Protein AF-A0A1Q5AY08-F1 (afdb_monomer_lite)

Foldseek 3Di:
DLFLVVLLVLLVVLCLLLVLVVLLVVLVVLCVVVVHDLVNLCVQLVHDSVLSCCSNPPPDDDDDPVVSQSSQVSSVHHDDDDDDDPVVCLLRVCSNVVSDHPDPVVSVVVSVCSNVVNDPPPPD

Secondary structure (DSSP, 8-state):
---HHHHHHHHHHHHHHHHHHHHHHHHHHHHHHTT--HHHHHHHTT--HHHHHHHTT-SS----HHHHHHHHHHTT------PPPHHHIIIIIHHHHHS--S-HHHHHHHHHHHHTT-------

Sequence (124 aa):
MHDPEFLRHYVVESIRIATIDRIVNELDEARDAADLSKAALARAISADPAVVRRLFSAKHVNPTLGTLAEVAAALGMRITLEPLPPAERKSVTEPLLDGRAADTQALAQHLSELRNGTSPSAAA

pLDDT: mean 87.49, std 14.32, range [29.62, 97.25]

Structure (mmCIF, N/CA/C/O backbone):
data_AF-A0A1Q5AY08-F1
#
_entry.id   AF-A0A1Q5AY08-F1
#
loop_
_atom_site.group_PDB
_atom_site.id
_atom_site.type_symbol
_atom_site.label_atom_id
_atom_site.label_alt_id
_atom_site.label_comp_id
_atom_site.label_asym_id
_atom_site.label_entity_id
_atom_site.label_seq_id
_atom_site.pdbx_PDB_ins_code
_atom_site.Cartn_x
_atom_site.Cartn_y
_atom_site.Cartn_z
_atom_site.occupancy
_atom_site.B_iso_or_equiv
_atom_site.auth_seq_id
_atom_site.auth_comp_id
_atom_site.auth_asym_id
_atom_site.auth_atom_id
_atom_site.pdbx_PDB_model_num
ATOM 1 N N . MET A 1 1 ? 17.457 4.577 -22.814 1.00 53.38 1 MET A N 1
ATOM 2 C CA . MET A 1 1 ? 17.945 4.003 -21.540 1.00 53.38 1 MET A CA 1
ATOM 3 C C . MET A 1 1 ? 18.813 2.795 -21.856 1.00 53.38 1 MET A C 1
ATOM 5 O O . MET A 1 1 ? 18.280 1.823 -22.368 1.00 53.38 1 MET A O 1
ATOM 9 N N . HIS A 1 2 ? 20.133 2.874 -21.682 1.00 65.56 2 HIS A N 1
ATOM 10 C CA . HIS A 1 2 ? 21.066 1.746 -21.897 1.00 65.56 2 HIS A CA 1
ATOM 11 C C . HIS A 1 2 ? 21.892 1.464 -20.634 1.00 65.56 2 HIS A C 1
ATOM 13 O O . HIS A 1 2 ? 22.916 0.798 -20.703 1.00 65.56 2 HIS A O 1
ATOM 19 N N . ASP A 1 3 ? 21.458 2.001 -19.494 1.00 85.94 3 ASP A N 1
ATOM 20 C CA . ASP A 1 3 ? 22.093 1.794 -18.201 1.00 85.94 3 ASP A CA 1
ATOM 21 C C . ASP A 1 3 ? 21.325 0.695 -17.438 1.00 85.94 3 ASP A C 1
ATOM 23 O O . ASP A 1 3 ? 20.168 0.916 -17.052 1.00 85.94 3 ASP A O 1
ATOM 27 N N . PRO A 1 4 ? 21.927 -0.496 -17.253 1.00 87.94 4 PRO A N 1
ATOM 28 C CA . PRO A 1 4 ? 21.329 -1.590 -16.496 1.00 87.94 4 PRO A CA 1
ATOM 29 C C . PRO A 1 4 ? 21.024 -1.235 -15.039 1.00 87.94 4 PRO A C 1
ATOM 31 O O . PRO A 1 4 ? 20.060 -1.758 -14.479 1.00 87.94 4 PRO 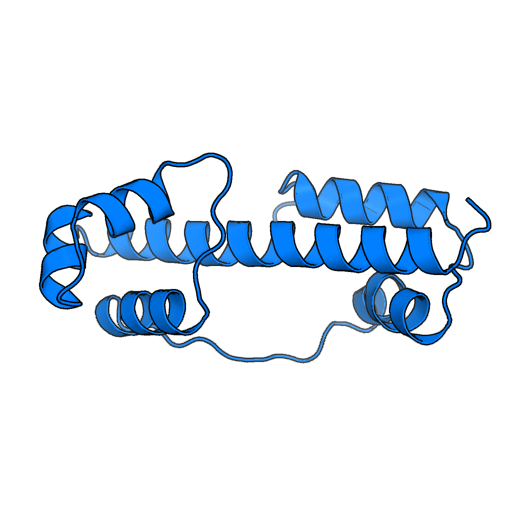A O 1
ATOM 34 N N . GLU A 1 5 ? 21.821 -0.370 -14.404 1.00 89.75 5 GLU A N 1
ATOM 35 C CA . GLU A 1 5 ? 21.592 0.042 -13.015 1.00 89.75 5 GLU A CA 1
ATOM 36 C C . GLU A 1 5 ? 20.367 0.942 -12.916 1.00 89.75 5 GLU A C 1
ATOM 38 O O . GLU A 1 5 ? 19.492 0.706 -12.079 1.00 89.75 5 GLU A O 1
ATOM 43 N N . PHE A 1 6 ? 20.248 1.902 -13.836 1.00 89.31 6 PHE A N 1
ATOM 44 C CA . PHE A 1 6 ? 19.055 2.733 -13.944 1.00 89.31 6 PHE A CA 1
ATOM 45 C C . PHE A 1 6 ? 17.795 1.881 -14.145 1.00 89.31 6 PHE A C 1
ATOM 47 O O . PHE A 1 6 ? 16.791 2.094 -13.464 1.00 89.31 6 PHE A O 1
ATOM 54 N N . LEU A 1 7 ? 17.840 0.905 -15.061 1.00 89.44 7 LEU A N 1
ATOM 55 C CA . LEU A 1 7 ? 16.702 0.026 -15.331 1.00 89.44 7 LEU A CA 1
ATOM 56 C C . LEU A 1 7 ? 16.281 -0.740 -14.073 1.00 89.44 7 LEU A C 1
ATOM 58 O O . LEU A 1 7 ? 15.102 -0.735 -13.720 1.00 89.44 7 LEU A O 1
ATOM 62 N N . ARG A 1 8 ? 17.239 -1.362 -13.378 1.00 92.75 8 ARG A N 1
ATOM 63 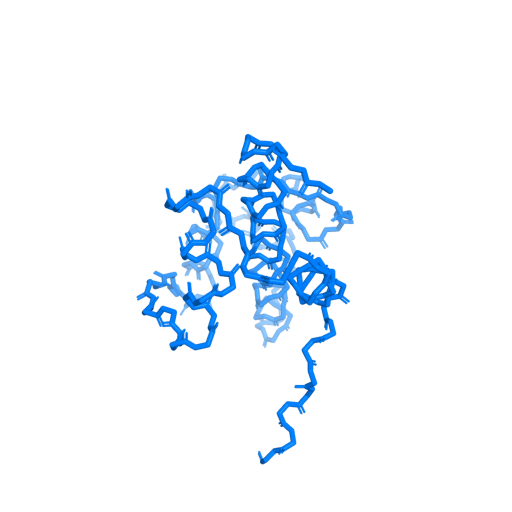C CA . ARG A 1 8 ? 16.966 -2.099 -12.139 1.00 92.75 8 ARG A CA 1
ATOM 64 C C . ARG A 1 8 ? 16.348 -1.196 -11.083 1.00 92.75 8 ARG A C 1
ATOM 66 O O . ARG A 1 8 ? 15.321 -1.551 -10.513 1.00 92.75 8 ARG A O 1
ATOM 73 N N . HIS A 1 9 ? 16.931 -0.020 -10.859 1.00 92.56 9 HIS A N 1
ATOM 74 C CA . HIS A 1 9 ? 16.415 0.934 -9.884 1.00 92.56 9 HIS A CA 1
ATOM 75 C C . HIS A 1 9 ? 14.986 1.373 -10.224 1.00 92.56 9 HIS A C 1
ATOM 77 O O . HIS A 1 9 ? 14.117 1.401 -9.354 1.00 92.56 9 HIS A O 1
ATOM 83 N N . TYR A 1 10 ? 14.720 1.667 -11.497 1.00 90.12 10 TYR A N 1
ATOM 84 C CA . TYR A 1 10 ? 13.396 2.068 -11.957 1.00 90.12 10 TYR A CA 1
ATOM 85 C C . TYR A 1 10 ? 12.345 0.966 -11.754 1.00 90.12 10 TYR A C 1
ATOM 87 O O . TYR A 1 10 ? 11.254 1.253 -11.259 1.00 90.12 10 TYR A O 1
ATOM 95 N N . VAL A 1 11 ? 12.674 -0.289 -12.085 1.00 91.88 11 VAL A N 1
ATOM 96 C CA . VAL A 1 11 ? 11.775 -1.438 -11.882 1.00 91.88 11 VAL A CA 1
ATOM 97 C C . VAL A 1 11 ? 11.512 -1.663 -10.390 1.00 91.88 11 VAL A C 1
ATOM 99 O O . VAL A 1 11 ? 10.351 -1.748 -9.994 1.00 91.88 11 VAL A O 1
ATOM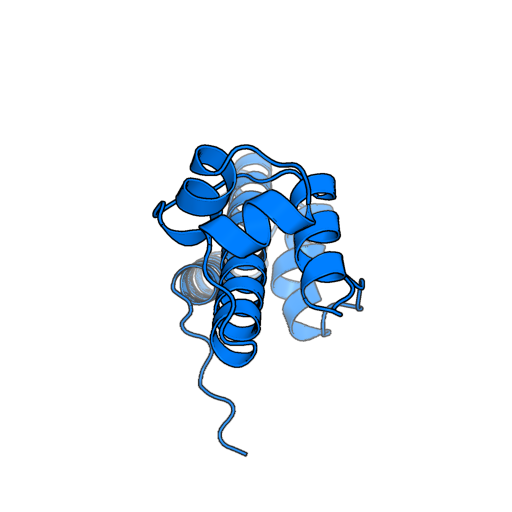 102 N N . VAL A 1 12 ? 12.561 -1.707 -9.555 1.00 92.88 12 VAL A N 1
ATOM 103 C CA . VAL A 1 12 ? 12.424 -1.905 -8.098 1.00 92.88 12 VAL A CA 1
ATOM 104 C C . VAL A 1 12 ? 11.525 -0.840 -7.487 1.00 92.88 12 VAL A C 1
ATOM 106 O O . VAL A 1 12 ? 10.588 -1.173 -6.765 1.00 92.88 12 VAL A O 1
ATOM 109 N N .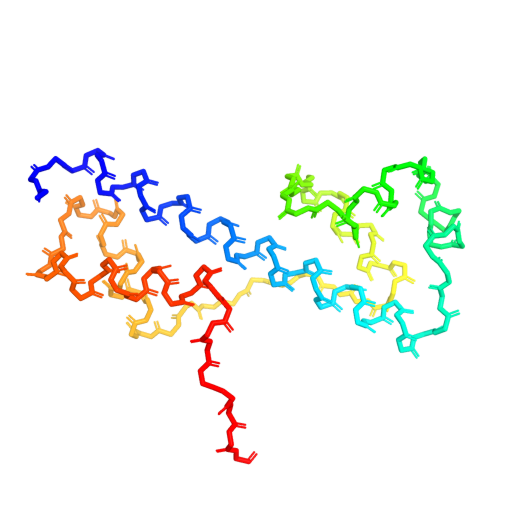 GLU A 1 13 ? 11.790 0.433 -7.777 1.00 93.06 13 GLU A N 1
ATOM 110 C CA . GLU A 1 13 ? 11.050 1.523 -7.147 1.00 93.06 13 GLU A CA 1
ATOM 111 C C . GLU A 1 13 ? 9.591 1.555 -7.613 1.00 93.06 13 GLU A C 1
ATOM 113 O O . GLU A 1 13 ? 8.687 1.749 -6.802 1.00 93.06 13 GLU A O 1
ATOM 118 N N . SER A 1 14 ? 9.338 1.274 -8.893 1.00 91.75 14 SER A N 1
ATOM 119 C CA . SER A 1 14 ? 7.973 1.205 -9.426 1.00 91.75 14 SER A CA 1
ATOM 120 C C . SER A 1 14 ? 7.156 0.099 -8.753 1.00 91.75 14 SER A C 1
ATOM 122 O O . SER A 1 14 ? 6.033 0.343 -8.314 1.00 91.75 14 SER A O 1
ATOM 124 N N . ILE A 1 15 ? 7.735 -1.097 -8.608 1.00 91.81 15 ILE A N 1
ATOM 125 C CA . ILE A 1 15 ? 7.066 -2.234 -7.960 1.00 91.81 15 ILE A CA 1
ATOM 126 C C . ILE A 1 15 ? 6.880 -2.003 -6.467 1.00 91.81 15 ILE A C 1
ATOM 128 O O . ILE A 1 15 ? 5.824 -2.327 -5.922 1.00 91.81 15 ILE A O 1
ATOM 132 N N . ARG A 1 16 ? 7.868 -1.405 -5.800 1.00 92.06 16 ARG A N 1
ATOM 133 C CA . ARG A 1 16 ? 7.774 -1.054 -4.384 1.00 92.06 16 ARG A CA 1
ATOM 134 C C . ARG A 1 16 ? 6.619 -0.093 -4.123 1.00 92.06 16 ARG A C 1
ATOM 136 O O . ARG A 1 16 ? 5.821 -0.365 -3.231 1.00 92.06 16 ARG A O 1
ATOM 143 N N . ILE A 1 17 ? 6.529 0.995 -4.890 1.00 90.56 17 ILE A N 1
ATOM 144 C CA . ILE A 1 17 ? 5.456 1.988 -4.743 1.00 90.56 17 ILE A CA 1
ATOM 145 C C . ILE A 1 17 ? 4.099 1.318 -4.962 1.00 90.56 17 ILE A C 1
ATOM 147 O O . ILE A 1 17 ? 3.260 1.353 -4.068 1.00 90.56 17 ILE A O 1
ATOM 151 N N . A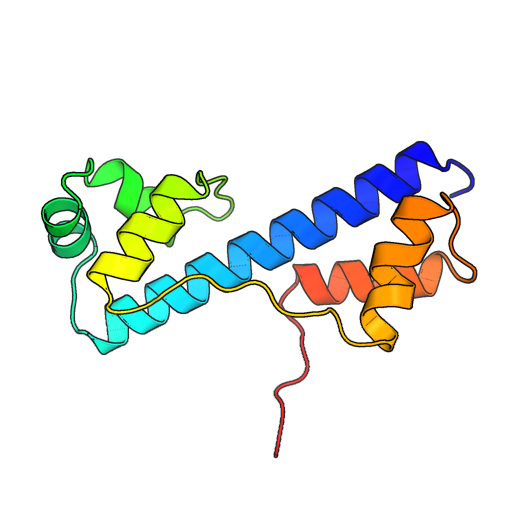LA A 1 18 ? 3.921 0.628 -6.094 1.00 90.56 18 ALA A N 1
ATOM 152 C CA . ALA A 1 18 ? 2.654 -0.023 -6.421 1.00 90.56 18 ALA A CA 1
ATOM 153 C C . ALA A 1 18 ? 2.230 -1.058 -5.360 1.00 90.56 18 ALA A C 1
ATOM 155 O O . ALA A 1 18 ? 1.059 -1.134 -4.995 1.00 90.56 18 ALA A O 1
ATOM 156 N N . THR A 1 19 ? 3.183 -1.828 -4.821 1.00 92.25 19 THR A N 1
ATOM 157 C CA . THR A 1 19 ? 2.912 -2.830 -3.777 1.00 92.25 19 THR A CA 1
ATOM 158 C C . THR A 1 19 ? 2.479 -2.182 -2.465 1.00 92.25 19 THR A C 1
ATOM 160 O O . THR A 1 19 ? 1.511 -2.636 -1.857 1.00 92.25 19 THR A O 1
ATOM 163 N N . ILE A 1 20 ? 3.183 -1.136 -2.019 1.00 93.12 20 ILE A N 1
ATOM 164 C CA . ILE A 1 20 ? 2.849 -0.436 -0.773 1.00 93.12 20 ILE A CA 1
ATOM 165 C C . ILE A 1 20 ? 1.483 0.237 -0.897 1.00 93.12 20 ILE A C 1
ATOM 167 O O . ILE A 1 20 ? 0.652 0.050 -0.011 1.00 93.12 20 ILE A O 1
ATOM 171 N N . ASP A 1 21 ? 1.239 0.964 -1.989 1.00 91.50 21 ASP A N 1
ATOM 172 C CA . ASP A 1 21 ? -0.022 1.676 -2.207 1.00 91.50 21 ASP A CA 1
ATOM 173 C C . ASP A 1 21 ? -1.201 0.697 -2.231 1.00 91.50 21 ASP A C 1
ATOM 175 O O . ASP A 1 21 ? -2.192 0.907 -1.533 1.00 91.50 21 ASP A O 1
ATOM 179 N N . ARG A 1 22 ? -1.067 -0.424 -2.953 1.00 92.12 22 ARG A N 1
ATOM 180 C CA . ARG A 1 22 ? -2.091 -1.473 -2.991 1.00 92.12 22 ARG A CA 1
ATOM 181 C C . ARG A 1 22 ? -2.383 -2.042 -1.601 1.00 92.12 22 ARG A C 1
ATOM 183 O O . ARG A 1 22 ? -3.538 -2.050 -1.194 1.00 92.12 22 ARG A O 1
ATOM 190 N N . ILE A 1 23 ? -1.360 -2.483 -0.862 1.00 94.94 23 ILE A N 1
ATOM 191 C CA . ILE A 1 23 ? -1.556 -3.082 0.471 1.00 94.94 23 ILE A CA 1
ATOM 192 C C . ILE A 1 23 ? -2.186 -2.071 1.435 1.00 94.94 23 ILE A C 1
ATOM 194 O O . ILE A 1 23 ? -3.085 -2.419 2.192 1.00 94.94 23 ILE A O 1
ATOM 198 N N . VAL A 1 24 ? -1.728 -0.818 1.431 1.00 94.44 24 VAL A N 1
ATOM 199 C CA . VAL A 1 24 ? -2.270 0.220 2.319 1.00 94.44 24 VAL A CA 1
ATOM 200 C C . VAL A 1 24 ? -3.731 0.522 1.991 1.00 94.44 24 VAL A C 1
ATOM 202 O O . VAL A 1 24 ? -4.525 0.656 2.921 1.00 94.44 24 VAL A O 1
ATOM 205 N N . ASN A 1 25 ? -4.091 0.581 0.707 1.00 92.94 25 ASN A N 1
ATOM 206 C CA . ASN A 1 25 ? -5.475 0.785 0.281 1.00 92.94 25 ASN A CA 1
ATOM 207 C C . ASN A 1 25 ? -6.366 -0.400 0.675 1.00 92.94 25 ASN A C 1
ATOM 209 O O . ASN A 1 25 ? -7.396 -0.181 1.301 1.00 92.94 25 ASN A O 1
ATOM 213 N N . GLU A 1 26 ? -5.938 -1.641 0.416 1.00 95.31 26 GLU A N 1
ATOM 214 C CA . GLU A 1 26 ? -6.666 -2.852 0.834 1.00 95.31 26 GLU A CA 1
ATOM 215 C C . GLU A 1 26 ? -6.896 -2.877 2.360 1.00 95.31 26 GLU A C 1
ATOM 217 O O . GLU A 1 26 ? -7.976 -3.235 2.832 1.00 95.31 26 GLU A O 1
ATOM 222 N N . LEU A 1 27 ? -5.902 -2.454 3.152 1.00 96.62 27 LEU A N 1
ATOM 223 C CA . LEU A 1 27 ? -6.035 -2.351 4.608 1.00 96.62 27 LEU A CA 1
ATOM 224 C C . LEU A 1 27 ? -6.962 -1.201 5.045 1.00 96.62 27 LEU A C 1
ATOM 226 O O . LEU A 1 27 ? -7.677 -1.366 6.034 1.00 96.62 27 LEU A O 1
ATOM 230 N N . ASP A 1 28 ? -6.968 -0.047 4.363 1.00 95.75 28 ASP A N 1
ATOM 231 C CA . ASP A 1 28 ? -7.887 1.060 4.697 1.00 95.75 28 ASP A CA 1
ATOM 232 C C . ASP A 1 28 ? -9.336 0.693 4.346 1.00 95.75 28 ASP A C 1
ATOM 234 O O . ASP A 1 28 ? -10.238 0.945 5.142 1.00 95.75 28 ASP A O 1
ATOM 238 N N . GLU A 1 29 ? -9.549 0.012 3.216 1.00 95.50 29 GLU A N 1
ATOM 239 C CA . GLU A 1 29 ? -10.851 -0.525 2.809 1.00 95.50 29 GLU A CA 1
ATOM 240 C C . GLU A 1 29 ? -11.366 -1.571 3.804 1.00 95.50 29 GLU A C 1
ATOM 242 O O . GLU A 1 29 ? -12.509 -1.486 4.253 1.00 95.50 29 GLU A O 1
ATOM 247 N N . ALA A 1 30 ? -10.524 -2.525 4.216 1.00 96.75 30 ALA A N 1
ATOM 248 C CA . ALA A 1 30 ? -10.890 -3.519 5.226 1.00 96.75 30 ALA A CA 1
ATOM 249 C C . ALA A 1 30 ? -11.189 -2.876 6.590 1.00 96.75 30 ALA A C 1
ATOM 251 O O . ALA A 1 30 ? -12.119 -3.286 7.288 1.00 96.75 30 ALA A O 1
ATOM 252 N N . ARG A 1 31 ? -10.430 -1.838 6.963 1.00 97.25 31 ARG A N 1
ATOM 253 C CA . ARG A 1 31 ? -10.694 -1.036 8.160 1.00 97.25 31 ARG A CA 1
ATOM 254 C C . ARG A 1 31 ? -12.065 -0.359 8.081 1.00 97.25 31 ARG A C 1
ATOM 256 O O . ARG A 1 31 ? -12.798 -0.392 9.069 1.00 97.25 31 ARG A O 1
ATOM 263 N N . ASP A 1 32 ? -12.389 0.265 6.951 1.00 96.44 32 ASP A N 1
ATOM 264 C CA . ASP A 1 32 ? -13.680 0.925 6.743 1.00 96.44 32 ASP A CA 1
ATOM 265 C C . ASP A 1 32 ? -14.838 -0.079 6.731 1.00 96.44 32 ASP A C 1
ATOM 267 O O . ASP A 1 32 ? -15.844 0.160 7.391 1.00 96.44 32 ASP A O 1
ATOM 271 N N . ALA A 1 33 ? -14.677 -1.242 6.095 1.00 96.56 33 ALA A N 1
ATOM 272 C CA . ALA A 1 33 ? -15.678 -2.313 6.100 1.00 96.56 33 ALA A CA 1
ATOM 273 C C . ALA A 1 33 ? -15.946 -2.901 7.500 1.00 96.56 33 ALA A C 1
ATOM 275 O O . ALA A 1 33 ? -17.021 -3.443 7.750 1.00 96.56 33 ALA A O 1
ATOM 276 N N . ALA A 1 34 ? -14.976 -2.796 8.413 1.00 95.00 34 ALA A N 1
ATOM 277 C CA . ALA A 1 34 ? -15.104 -3.200 9.811 1.00 95.00 34 ALA A CA 1
ATOM 278 C C . ALA A 1 34 ? -15.618 -2.075 10.737 1.00 95.00 34 ALA A C 1
ATOM 280 O O . ALA A 1 34 ? -15.587 -2.244 11.958 1.00 95.00 34 ALA A O 1
ATOM 281 N N . ASP A 1 35 ? -16.026 -0.919 10.192 1.00 95.56 35 ASP A N 1
ATOM 282 C CA . ASP A 1 35 ? -16.428 0.289 10.936 1.00 95.56 35 ASP A CA 1
ATOM 283 C C . ASP A 1 35 ? -15.386 0.744 11.984 1.00 95.56 35 ASP A C 1
ATOM 285 O O . ASP A 1 35 ? -15.693 1.366 13.010 1.00 95.56 35 ASP A O 1
ATOM 289 N N . LEU A 1 36 ? -14.105 0.446 11.743 1.00 95.31 36 LEU A N 1
ATOM 290 C CA . LEU A 1 36 ? -13.039 0.698 12.703 1.00 95.31 36 LEU A CA 1
ATOM 291 C C . LEU A 1 36 ? -12.384 2.058 12.441 1.00 95.31 36 LEU A C 1
ATOM 293 O O . LEU A 1 36 ? -11.736 2.289 11.424 1.00 95.31 36 LEU A O 1
ATOM 297 N N . SER A 1 37 ? -12.469 2.992 13.389 1.00 96.06 37 SER A N 1
ATOM 298 C CA . SER A 1 37 ? -11.741 4.264 13.243 1.00 96.06 37 SER A CA 1
ATOM 299 C C . SER A 1 37 ? -10.214 4.063 13.263 1.00 96.06 37 SER A C 1
ATOM 301 O O . SER A 1 37 ? -9.699 3.202 13.980 1.00 96.06 37 SER A O 1
ATOM 303 N N . LYS A 1 38 ? -9.459 4.934 12.575 1.00 95.81 38 LYS A N 1
ATOM 304 C CA . LYS A 1 38 ? -7.977 4.935 12.598 1.00 95.81 38 LYS A CA 1
ATOM 305 C C . LYS A 1 38 ? -7.407 5.002 14.029 1.00 95.81 38 LYS A C 1
ATOM 307 O O . LYS A 1 38 ? -6.405 4.362 14.332 1.00 95.81 38 LYS A O 1
ATOM 312 N N . ALA A 1 39 ? -8.073 5.720 14.938 1.00 95.88 39 ALA A N 1
ATOM 313 C CA . ALA A 1 39 ? -7.683 5.791 16.350 1.00 95.88 39 ALA A CA 1
ATOM 314 C C . ALA A 1 39 ? -7.977 4.494 17.125 1.00 95.88 39 ALA A C 1
ATOM 316 O O . ALA A 1 39 ? -7.207 4.113 18.004 1.00 95.88 39 ALA A O 1
ATOM 317 N N . ALA A 1 40 ? -9.086 3.815 16.817 1.00 95.88 40 ALA A N 1
ATOM 318 C CA . ALA A 1 40 ? -9.396 2.518 17.412 1.00 95.88 40 ALA A CA 1
ATOM 319 C C . ALA A 1 40 ? -8.404 1.444 16.948 1.00 95.88 40 ALA A C 1
ATOM 321 O O . ALA A 1 40 ? -7.903 0.696 17.783 1.00 95.88 40 ALA A O 1
ATOM 322 N N . LEU A 1 41 ? -8.046 1.446 15.662 1.00 96.75 41 LEU A N 1
ATOM 323 C CA . LEU A 1 41 ? -7.017 0.567 15.114 1.00 96.75 41 LEU A CA 1
ATOM 324 C C . LEU A 1 41 ? -5.653 0.800 15.778 1.00 96.75 41 LEU A C 1
ATOM 326 O O . LEU A 1 41 ? -5.036 -0.157 16.229 1.00 96.75 41 LEU A O 1
ATOM 330 N N . ALA A 1 42 ? -5.222 2.058 15.934 1.00 96.38 42 ALA A N 1
ATOM 331 C CA . ALA A 1 42 ? -3.978 2.385 16.640 1.00 96.38 42 ALA A CA 1
ATOM 332 C C . ALA A 1 42 ? -3.935 1.804 18.061 1.00 96.38 42 ALA A C 1
ATOM 334 O O . ALA A 1 42 ? -2.935 1.211 18.458 1.00 96.38 42 ALA A O 1
ATOM 335 N N . ARG A 1 43 ? -5.047 1.901 18.803 1.00 96.19 43 ARG A N 1
ATOM 336 C CA . ARG A 1 43 ? -5.163 1.286 20.133 1.00 96.19 43 ARG A CA 1
ATOM 337 C C . ARG A 1 43 ? -5.086 -0.239 20.082 1.00 96.19 43 ARG A C 1
ATOM 339 O O . ARG A 1 43 ? -4.434 -0.818 20.942 1.00 96.19 43 ARG A O 1
ATOM 346 N N . ALA A 1 44 ? -5.717 -0.878 19.097 1.00 94.94 44 ALA A N 1
ATOM 347 C CA . ALA A 1 44 ? -5.719 -2.335 18.964 1.00 94.94 44 ALA A CA 1
ATOM 348 C C . ALA A 1 44 ? -4.308 -2.912 18.766 1.00 94.94 44 ALA A C 1
ATOM 350 O O . ALA A 1 44 ? -3.994 -3.960 19.323 1.00 94.94 44 ALA A O 1
ATOM 351 N N . ILE A 1 45 ? -3.444 -2.202 18.036 1.00 94.38 45 ILE A N 1
ATOM 352 C CA . ILE A 1 45 ? -2.057 -2.623 17.779 1.00 94.38 45 ILE A CA 1
ATOM 353 C C . ILE A 1 45 ? -1.032 -1.978 18.724 1.00 94.38 45 ILE A C 1
ATOM 355 O O . ILE A 1 45 ? 0.166 -2.108 18.508 1.00 94.38 45 ILE A O 1
ATOM 359 N N . SER A 1 46 ? -1.477 -1.265 19.767 1.00 93.94 46 SER A N 1
ATOM 360 C CA . SER A 1 46 ? -0.596 -0.516 20.683 1.00 93.94 46 SER A CA 1
ATOM 361 C C . SER A 1 46 ? 0.366 0.456 19.974 1.00 93.94 46 SER A C 1
ATOM 363 O O . SER A 1 46 ? 1.486 0.677 20.434 1.00 93.94 46 SER A O 1
ATOM 365 N N . ALA A 1 47 ? -0.068 1.055 18.861 1.00 93.19 47 ALA A N 1
ATOM 366 C CA . ALA A 1 47 ? 0.715 2.015 18.088 1.00 93.19 47 ALA A CA 1
ATOM 367 C C . ALA A 1 47 ? 0.315 3.469 18.378 1.00 93.19 47 ALA A C 1
ATOM 369 O O . ALA A 1 47 ? -0.801 3.767 18.811 1.00 93.19 47 ALA A O 1
ATOM 370 N N . ASP A 1 48 ? 1.219 4.398 18.064 1.00 93.19 48 ASP A N 1
ATOM 371 C CA . ASP A 1 48 ? 0.934 5.832 18.095 1.00 93.19 48 ASP A CA 1
ATOM 372 C C . ASP A 1 48 ? -0.165 6.186 17.060 1.00 93.19 48 ASP A C 1
ATOM 374 O O . ASP A 1 48 ? -0.007 5.889 15.866 1.00 93.19 48 ASP A O 1
ATOM 378 N N . PRO A 1 49 ? -1.268 6.854 17.461 1.00 92.75 49 PRO A N 1
ATOM 379 C CA . PRO A 1 49 ? -2.308 7.315 16.542 1.00 92.75 49 PRO A CA 1
ATOM 380 C C . PRO A 1 49 ? -1.793 8.139 15.353 1.00 92.75 49 PRO A C 1
ATOM 382 O O . PRO A 1 49 ? -2.380 8.078 14.270 1.00 92.75 49 PRO A O 1
ATOM 385 N N . ALA A 1 50 ? -0.701 8.894 15.517 1.00 91.19 50 ALA A N 1
ATOM 386 C CA . ALA A 1 50 ? -0.083 9.660 14.440 1.00 91.19 50 ALA A CA 1
ATOM 387 C C . ALA A 1 50 ? 0.515 8.752 13.353 1.00 91.19 50 ALA A C 1
ATOM 389 O O . ALA A 1 50 ? 0.415 9.078 12.167 1.00 91.19 50 ALA A O 1
ATOM 390 N N . VAL A 1 51 ? 1.077 7.599 13.733 1.00 89.94 51 VAL A N 1
ATOM 391 C CA . VAL A 1 51 ? 1.630 6.607 12.796 1.00 89.94 51 VAL A CA 1
ATOM 392 C C . VAL A 1 51 ? 0.514 6.003 11.952 1.00 89.94 51 VAL A C 1
ATOM 394 O O . VAL A 1 51 ? 0.613 6.006 10.726 1.00 89.94 51 VAL A O 1
ATOM 397 N N . VAL A 1 52 ? -0.581 5.572 12.583 1.00 93.19 52 VAL A N 1
ATOM 398 C CA . VAL A 1 52 ? -1.729 4.988 11.869 1.00 93.19 52 VAL A CA 1
ATOM 399 C C . VAL A 1 52 ? -2.433 6.025 10.998 1.00 93.19 52 VAL A C 1
ATOM 401 O O . VAL A 1 52 ? -2.803 5.737 9.862 1.00 93.19 52 VAL A O 1
ATOM 404 N N . ARG A 1 53 ? -2.577 7.268 11.473 1.00 92.00 53 ARG A N 1
ATOM 405 C CA . ARG A 1 53 ? -3.129 8.345 10.643 1.00 92.00 53 ARG A CA 1
ATOM 406 C C . ARG A 1 53 ? -2.260 8.582 9.411 1.00 92.00 53 ARG A C 1
ATOM 408 O O . ARG A 1 53 ? -2.802 8.622 8.314 1.00 92.00 53 ARG A O 1
ATOM 415 N N . ARG A 1 54 ? -0.937 8.694 9.586 1.00 91.69 54 ARG A N 1
ATOM 416 C CA . ARG A 1 54 ? 0.013 8.892 8.484 1.00 91.69 54 ARG A CA 1
ATOM 417 C C . ARG A 1 54 ? -0.034 7.742 7.483 1.00 91.69 54 ARG A C 1
ATOM 419 O O . ARG A 1 54 ? -0.021 8.027 6.290 1.00 91.69 54 ARG A O 1
ATOM 426 N N . LEU A 1 55 ? -0.118 6.496 7.961 1.00 93.00 55 LEU A N 1
ATOM 427 C CA . LEU A 1 55 ? -0.212 5.297 7.125 1.00 93.00 55 LEU A CA 1
ATOM 428 C C . LEU A 1 55 ? -1.338 5.415 6.091 1.00 93.00 55 LEU A C 1
ATOM 430 O O . LEU A 1 55 ? -1.109 5.135 4.925 1.00 93.00 55 LEU A O 1
ATOM 434 N N . PHE A 1 56 ? -2.507 5.904 6.506 1.00 92.19 56 PHE A N 1
ATOM 435 C CA . PHE A 1 56 ? -3.706 5.968 5.666 1.00 92.19 56 PHE A CA 1
ATOM 436 C C . PHE A 1 56 ? -4.064 7.372 5.157 1.00 92.19 56 PHE A C 1
ATOM 438 O O . PHE A 1 56 ? -5.208 7.615 4.774 1.00 92.19 56 PHE A O 1
ATOM 445 N N . SER A 1 57 ? -3.181 8.362 5.280 1.00 87.25 57 SER A N 1
ATOM 446 C CA . SER A 1 57 ? -3.496 9.731 4.837 1.00 87.25 57 SER A CA 1
ATOM 447 C C . SER A 1 57 ? -2.373 10.416 4.079 1.00 87.25 57 SER A C 1
ATOM 449 O O . SER A 1 57 ? -2.599 11.469 3.486 1.00 87.25 57 SER A O 1
ATOM 451 N N . ALA A 1 58 ? -1.147 9.901 4.148 1.00 82.94 58 ALA A N 1
ATOM 452 C CA . ALA A 1 58 ? -0.041 10.479 3.406 1.00 82.94 58 ALA A CA 1
ATOM 453 C C . ALA A 1 58 ? -0.043 9.964 1.965 1.00 82.94 58 ALA A C 1
ATOM 455 O O . ALA A 1 58 ? -0.241 8.782 1.718 1.00 82.94 58 ALA A O 1
ATOM 456 N N . LYS A 1 59 ? 0.257 10.862 1.020 1.00 75.62 59 LYS A N 1
ATOM 457 C CA . LYS A 1 59 ? 0.404 10.531 -0.406 1.00 75.62 59 LYS A CA 1
ATOM 458 C C . LYS A 1 59 ? 1.506 9.496 -0.665 1.00 75.62 59 LYS A C 1
ATOM 460 O O . LYS A 1 59 ? 1.443 8.767 -1.641 1.00 75.62 59 LYS A O 1
ATOM 465 N N . HIS A 1 60 ? 2.526 9.479 0.192 1.00 76.44 60 HIS A N 1
ATOM 466 C CA . HIS A 1 60 ? 3.612 8.511 0.150 1.00 76.44 60 HIS A CA 1
ATOM 467 C C . HIS A 1 60 ? 3.912 8.035 1.567 1.00 76.44 60 HIS A C 1
ATOM 469 O O . HIS A 1 60 ? 4.169 8.843 2.470 1.00 76.44 60 HIS A O 1
ATOM 475 N N . VAL A 1 61 ? 3.909 6.719 1.748 1.00 86.00 61 VAL A N 1
ATOM 476 C CA . VAL A 1 61 ? 4.265 6.051 2.997 1.00 86.00 61 VAL A CA 1
ATOM 477 C C . VAL A 1 61 ? 5.314 4.988 2.718 1.00 86.00 61 VAL A C 1
ATOM 479 O O . VAL A 1 61 ? 5.362 4.404 1.644 1.00 86.00 61 VAL A O 1
ATOM 482 N N . ASN A 1 62 ? 6.185 4.752 3.691 1.00 89.06 62 ASN A N 1
ATOM 483 C CA . ASN A 1 62 ? 7.158 3.668 3.637 1.00 89.06 62 ASN A CA 1
ATOM 484 C C . ASN A 1 62 ? 7.073 2.878 4.948 1.00 89.06 62 ASN A C 1
ATOM 486 O O . ASN A 1 62 ? 7.947 3.030 5.808 1.00 89.06 62 ASN A O 1
ATOM 490 N N . PRO A 1 63 ? 5.966 2.145 5.169 1.00 92.31 63 PRO A N 1
ATOM 491 C CA . PRO A 1 63 ? 5.790 1.361 6.378 1.00 92.31 63 PRO A CA 1
ATOM 492 C C . PRO A 1 63 ? 6.785 0.201 6.414 1.00 92.31 63 PRO A C 1
ATOM 494 O O . PRO A 1 63 ? 7.271 -0.270 5.386 1.00 92.31 63 PRO A O 1
ATOM 497 N N . THR A 1 64 ? 7.067 -0.288 7.618 1.00 92.56 64 THR A N 1
ATOM 498 C CA . THR A 1 64 ? 7.776 -1.561 7.761 1.00 92.56 64 THR A CA 1
ATOM 499 C C . THR A 1 64 ? 6.813 -2.717 7.485 1.00 92.56 64 THR A C 1
ATOM 501 O O . THR A 1 64 ? 5.609 -2.592 7.718 1.00 92.56 64 THR A O 1
ATOM 504 N N . LEU A 1 65 ? 7.335 -3.869 7.051 1.00 94.12 65 LEU A N 1
ATOM 505 C CA . LEU A 1 65 ? 6.522 -5.084 6.917 1.00 94.12 65 LEU A CA 1
ATOM 506 C C . LEU A 1 65 ? 5.877 -5.490 8.254 1.00 94.12 65 LEU A C 1
ATOM 508 O O . LEU A 1 65 ? 4.742 -5.953 8.258 1.00 94.12 65 LEU A O 1
ATOM 512 N N . GLY A 1 66 ? 6.571 -5.269 9.378 1.00 94.56 66 GLY A N 1
ATOM 513 C CA . GLY A 1 66 ? 6.033 -5.516 10.719 1.00 94.56 66 GLY A CA 1
ATOM 514 C C . GLY A 1 66 ? 4.773 -4.695 10.990 1.00 94.56 66 GLY A C 1
ATOM 515 O O . GLY A 1 66 ? 3.741 -5.259 11.334 1.00 94.56 66 GLY A O 1
ATOM 516 N N . THR A 1 67 ? 4.814 -3.390 10.704 1.00 93.69 67 THR A N 1
ATOM 517 C CA . THR A 1 67 ? 3.646 -2.504 10.840 1.00 93.69 67 THR A CA 1
ATOM 518 C C . THR A 1 67 ? 2.475 -2.960 9.967 1.00 93.69 67 THR A C 1
ATOM 520 O O . THR A 1 67 ? 1.335 -2.965 10.423 1.00 93.69 67 THR A O 1
ATOM 523 N N . LEU A 1 68 ? 2.735 -3.364 8.718 1.00 95.62 68 LEU A N 1
ATOM 524 C CA . LEU A 1 68 ? 1.685 -3.877 7.831 1.00 95.62 68 LEU A CA 1
ATOM 525 C C . LEU A 1 68 ? 1.073 -5.178 8.370 1.00 95.62 68 LEU A C 1
ATOM 527 O O . LEU A 1 68 ? -0.144 -5.342 8.333 1.00 95.62 68 LEU A O 1
ATOM 531 N N . ALA A 1 69 ? 1.899 -6.085 8.895 1.00 96.31 69 ALA A N 1
ATOM 532 C CA . ALA A 1 69 ? 1.443 -7.351 9.460 1.00 96.31 69 ALA A CA 1
ATOM 533 C C . ALA A 1 69 ? 0.608 -7.159 10.738 1.00 96.31 69 ALA A C 1
ATOM 535 O O . ALA A 1 69 ? -0.414 -7.822 10.899 1.00 96.31 69 ALA A O 1
ATOM 536 N N . GLU A 1 70 ? 1.002 -6.237 11.619 1.00 95.81 70 GLU A N 1
ATOM 537 C CA . GLU A 1 70 ? 0.247 -5.880 12.829 1.00 95.81 70 GLU A CA 1
ATOM 538 C C . GLU A 1 70 ? -1.133 -5.308 12.486 1.00 95.81 70 GLU A C 1
ATOM 540 O O . GLU A 1 70 ? -2.144 -5.741 13.041 1.00 95.81 70 GLU A O 1
ATOM 545 N N . VAL A 1 71 ? -1.188 -4.372 11.530 1.00 96.56 71 VAL A N 1
ATOM 546 C CA . VAL A 1 71 ? -2.449 -3.796 11.043 1.00 96.56 71 VAL A CA 1
ATOM 547 C C . VAL A 1 71 ? -3.329 -4.873 10.410 1.00 96.56 71 VAL A C 1
ATOM 549 O O . VAL A 1 71 ? -4.507 -4.964 10.748 1.00 96.56 71 VAL A O 1
ATOM 552 N N . ALA A 1 72 ? -2.763 -5.718 9.544 1.00 97.25 72 ALA A N 1
ATOM 553 C CA . ALA A 1 72 ? -3.488 -6.825 8.929 1.00 97.25 72 ALA A CA 1
ATOM 554 C C . ALA A 1 72 ? -4.090 -7.759 9.990 1.00 97.25 72 ALA A C 1
ATOM 556 O O . ALA A 1 72 ? -5.277 -8.069 9.926 1.00 97.25 72 ALA A O 1
ATOM 557 N N . ALA A 1 73 ? -3.315 -8.146 11.008 1.00 96.62 73 ALA A N 1
ATOM 558 C CA . ALA A 1 73 ? -3.788 -9.015 12.083 1.00 96.62 73 ALA A CA 1
ATOM 559 C C . ALA A 1 73 ? -4.958 -8.398 12.868 1.00 96.62 73 ALA A C 1
ATOM 561 O O . ALA A 1 73 ? -5.936 -9.091 13.151 1.00 96.62 73 ALA A O 1
ATOM 562 N N . ALA A 1 74 ? -4.901 -7.095 13.170 1.00 96.44 74 ALA A N 1
ATOM 563 C CA . ALA A 1 74 ? -5.994 -6.385 13.840 1.00 96.44 74 ALA A CA 1
ATOM 564 C C . ALA A 1 74 ? -7.282 -6.310 12.999 1.00 96.44 74 ALA A C 1
ATOM 566 O O . ALA A 1 74 ? -8.368 -6.178 13.560 1.00 96.44 74 ALA A O 1
ATOM 567 N N . LEU A 1 75 ? -7.165 -6.424 11.675 1.00 96.81 75 LEU A N 1
ATOM 568 C CA . LEU A 1 75 ? -8.281 -6.464 10.726 1.00 96.81 75 LEU A CA 1
ATOM 569 C C . LEU A 1 75 ? -8.705 -7.899 10.354 1.00 96.81 75 LEU A C 1
ATOM 571 O O . LEU A 1 75 ? -9.540 -8.085 9.474 1.00 96.81 75 LEU A O 1
ATOM 575 N N . GLY A 1 76 ? -8.141 -8.929 10.999 1.00 95.75 76 GLY A N 1
ATOM 576 C CA . GLY A 1 76 ? -8.446 -10.332 10.689 1.00 95.75 76 GLY A CA 1
ATOM 577 C C . GLY A 1 76 ? -7.858 -10.822 9.360 1.00 95.75 76 GLY A C 1
ATOM 578 O O . GLY A 1 76 ? -8.308 -11.828 8.812 1.00 95.75 76 GLY A O 1
ATOM 579 N N . MET A 1 77 ? -6.849 -10.125 8.840 1.00 96.81 77 MET A N 1
ATOM 580 C CA . MET A 1 77 ? -6.170 -10.414 7.581 1.00 96.81 77 MET A CA 1
ATOM 581 C C . MET A 1 77 ? -4.777 -11.011 7.818 1.00 96.81 77 MET A C 1
ATOM 583 O O . MET A 1 77 ? -4.218 -10.973 8.914 1.00 96.81 77 MET A O 1
ATOM 587 N N . ARG A 1 78 ? -4.188 -11.557 6.752 1.00 95.88 78 ARG A N 1
ATOM 588 C CA . ARG A 1 78 ? -2.795 -12.018 6.724 1.00 95.88 78 ARG A CA 1
ATOM 589 C C . ARG A 1 78 ? -2.127 -11.548 5.437 1.00 95.88 78 ARG A C 1
ATOM 591 O O . ARG A 1 78 ? -2.791 -11.454 4.410 1.00 95.88 78 ARG A O 1
ATOM 598 N N . ILE A 1 79 ? -0.818 -11.326 5.480 1.00 95.06 79 ILE A N 1
ATOM 599 C CA . ILE A 1 79 ? -0.011 -11.045 4.288 1.00 95.06 79 ILE A CA 1
ATOM 600 C C . ILE A 1 79 ? 0.551 -12.371 3.766 1.00 95.06 79 ILE A C 1
ATOM 602 O O . ILE A 1 79 ? 1.152 -13.132 4.526 1.00 95.06 79 ILE A O 1
ATOM 606 N N . THR A 1 80 ? 0.364 -12.653 2.478 1.00 95.56 80 THR A N 1
ATOM 607 C CA . THR A 1 80 ? 0.879 -13.858 1.809 1.00 95.56 80 THR A CA 1
ATOM 608 C C . THR A 1 80 ? 1.746 -13.489 0.614 1.00 95.56 80 THR A C 1
ATOM 610 O O . THR A 1 80 ? 1.563 -12.438 0.009 1.00 95.56 80 THR A O 1
ATOM 613 N N . LEU A 1 81 ? 2.683 -14.371 0.263 1.00 94.75 81 LEU A N 1
ATOM 614 C CA . LEU A 1 81 ? 3.412 -14.296 -1.000 1.00 94.75 81 LEU A CA 1
ATOM 615 C C . LEU A 1 81 ? 2.748 -15.222 -2.013 1.00 94.75 81 LEU A C 1
ATOM 617 O O . LEU A 1 81 ? 2.431 -16.367 -1.692 1.00 94.75 81 LEU A O 1
ATOM 621 N N . GLU A 1 82 ? 2.597 -14.733 -3.235 1.00 94.88 82 GLU A N 1
ATOM 622 C CA . GLU A 1 82 ? 2.103 -15.503 -4.369 1.00 94.88 82 GLU A CA 1
ATOM 623 C C . GLU A 1 82 ? 3.076 -15.403 -5.553 1.00 94.88 82 GLU A C 1
ATOM 625 O O . GLU A 1 82 ? 3.822 -14.424 -5.665 1.00 94.88 82 GLU A O 1
ATOM 630 N N . PRO A 1 83 ? 3.132 -16.417 -6.433 1.00 95.00 83 PRO A N 1
ATOM 631 C CA . PRO A 1 83 ? 3.938 -16.334 -7.641 1.00 95.00 83 PRO A CA 1
ATOM 632 C C . PRO A 1 83 ? 3.409 -15.256 -8.586 1.00 95.00 83 PRO A C 1
ATOM 634 O O . PRO A 1 83 ? 2.223 -15.238 -8.907 1.00 95.00 83 PRO A O 1
ATOM 637 N N . LEU A 1 84 ? 4.312 -14.439 -9.129 1.00 92.00 84 LEU A N 1
ATOM 638 C CA . LEU A 1 84 ? 3.951 -13.502 -10.189 1.00 92.00 84 LEU A CA 1
ATOM 639 C C . LEU A 1 84 ? 3.473 -14.263 -11.448 1.00 92.00 84 LEU A C 1
ATOM 641 O O . LEU A 1 84 ? 4.134 -15.228 -11.883 1.00 92.00 84 LEU A O 1
ATOM 645 N N . PRO A 1 85 ? 2.375 -13.824 -12.092 1.00 91.88 85 PRO A N 1
ATOM 646 C CA . PRO A 1 85 ? 1.939 -14.347 -13.379 1.00 91.88 85 PRO A CA 1
ATOM 647 C C . PRO A 1 85 ? 3.067 -14.316 -14.426 1.00 91.88 85 PRO A C 1
ATOM 649 O O . PRO A 1 85 ? 3.942 -13.450 -14.376 1.00 91.88 85 PRO A O 1
ATOM 652 N N . PRO A 1 86 ? 3.076 -15.230 -15.418 1.00 91.19 86 PRO A N 1
ATOM 653 C CA . PRO A 1 86 ? 4.139 -15.279 -16.426 1.00 91.19 86 PRO A CA 1
ATOM 654 C C . PRO A 1 86 ? 4.388 -13.950 -17.155 1.00 91.19 86 PRO A C 1
ATOM 656 O O . PRO A 1 86 ? 5.534 -13.634 -17.459 1.00 91.19 86 PRO A O 1
ATOM 659 N N . ALA A 1 87 ? 3.334 -13.176 -17.430 1.00 87.19 87 ALA A N 1
ATOM 660 C CA . ALA A 1 87 ? 3.454 -11.873 -18.082 1.00 87.19 87 ALA A CA 1
ATOM 661 C C . ALA A 1 87 ? 4.188 -10.853 -17.198 1.00 87.19 87 ALA A C 1
ATOM 663 O O . ALA A 1 87 ? 5.080 -10.159 -17.675 1.00 87.19 87 ALA A O 1
ATOM 664 N N . GLU A 1 88 ? 3.874 -10.825 -15.904 1.00 87.56 88 GLU A N 1
ATOM 665 C CA . GLU A 1 88 ? 4.493 -9.908 -14.947 1.00 87.56 88 GLU A CA 1
ATOM 666 C C . GLU A 1 88 ? 5.937 -10.311 -14.619 1.00 87.56 88 GLU A C 1
ATOM 668 O O . GLU A 1 88 ? 6.813 -9.466 -14.469 1.00 87.56 88 GLU A O 1
ATOM 673 N N . ARG A 1 89 ? 6.256 -11.612 -14.627 1.00 91.38 89 ARG A N 1
ATOM 674 C CA . ARG A 1 89 ? 7.653 -12.071 -14.519 1.00 91.38 89 ARG A CA 1
ATOM 675 C C . ARG A 1 89 ? 8.536 -11.543 -15.651 1.00 91.38 89 ARG A C 1
ATOM 677 O O . ARG A 1 89 ? 9.686 -11.193 -15.394 1.00 91.38 89 ARG A O 1
ATOM 684 N N . LYS A 1 90 ? 8.003 -11.431 -16.872 1.00 88.06 90 LYS A N 1
ATOM 685 C CA . LYS A 1 90 ? 8.728 -10.859 -18.021 1.00 88.06 90 LYS A CA 1
ATOM 686 C C . LYS A 1 90 ? 8.961 -9.356 -17.899 1.00 88.06 90 LYS A C 1
ATOM 688 O O . LYS A 1 90 ? 9.977 -8.865 -18.376 1.00 88.06 90 LYS A O 1
ATOM 693 N N . SER A 1 91 ? 8.033 -8.615 -17.295 1.00 85.50 91 SER A N 1
ATOM 694 C CA . SER A 1 91 ? 8.169 -7.163 -17.121 1.00 85.50 91 SER A CA 1
ATOM 695 C C . SER A 1 91 ? 8.913 -6.781 -15.838 1.00 85.50 91 SER A C 1
ATOM 697 O O . SER A 1 91 ? 9.524 -5.720 -15.784 1.00 85.50 91 SER A O 1
ATOM 699 N N . VAL A 1 92 ? 8.920 -7.636 -14.815 1.00 89.62 92 VAL A N 1
ATOM 700 C CA . VAL A 1 92 ? 9.521 -7.332 -13.508 1.00 89.62 92 VAL A CA 1
ATOM 701 C C . VAL A 1 92 ? 10.769 -8.161 -13.254 1.00 89.62 92 VAL A C 1
ATOM 703 O O . VAL A 1 92 ? 11.861 -7.622 -13.100 1.00 89.62 92 VAL A O 1
ATOM 706 N N . THR A 1 93 ? 10.629 -9.484 -13.204 1.00 92.38 93 THR A N 1
ATOM 707 C CA . THR A 1 93 ? 11.706 -10.380 -12.768 1.00 92.38 93 THR A CA 1
ATOM 708 C C . THR A 1 93 ? 12.855 -10.427 -13.771 1.00 92.38 93 THR A C 1
ATOM 710 O O . THR A 1 93 ? 14.007 -10.258 -13.376 1.00 92.38 93 THR A O 1
ATOM 713 N N . GLU A 1 94 ? 12.564 -10.625 -15.057 1.00 92.06 94 GLU A N 1
ATOM 714 C CA . GLU A 1 94 ? 13.598 -10.733 -16.096 1.00 92.06 94 GLU A CA 1
ATOM 715 C C . GLU A 1 94 ? 14.449 -9.451 -16.203 1.00 92.06 94 GLU A C 1
ATOM 717 O O . GLU A 1 94 ? 15.673 -9.565 -16.133 1.00 92.06 94 GLU A O 1
ATOM 722 N N . PRO A 1 95 ? 13.880 -8.225 -16.252 1.00 91.62 95 PRO A N 1
ATOM 723 C CA . PRO A 1 95 ? 14.684 -7.004 -16.291 1.00 91.62 95 PRO A CA 1
ATOM 724 C C . PRO A 1 95 ? 15.549 -6.786 -15.049 1.00 91.62 95 PRO A C 1
ATOM 726 O O . PRO A 1 95 ? 16.654 -6.253 -15.163 1.00 91.62 95 PRO A O 1
ATOM 729 N N . LEU A 1 96 ? 15.081 -7.211 -13.870 1.00 92.31 96 LEU A N 1
ATOM 730 C CA . LEU A 1 96 ? 15.858 -7.117 -12.632 1.00 92.31 96 LEU A CA 1
ATOM 731 C C . LEU A 1 96 ? 17.088 -8.028 -12.661 1.00 92.31 96 LEU A C 1
ATOM 733 O O . LEU A 1 96 ? 18.190 -7.588 -12.315 1.00 92.31 96 LEU A O 1
ATOM 737 N N . LEU A 1 97 ? 16.907 -9.277 -13.094 1.00 92.75 97 LEU A N 1
ATOM 738 C CA . LEU A 1 97 ? 17.981 -10.266 -13.160 1.00 92.75 97 LEU A CA 1
ATOM 739 C C . LEU A 1 97 ? 18.951 -9.946 -14.303 1.00 92.75 97 LEU A C 1
ATOM 741 O O . LEU A 1 97 ? 20.148 -9.753 -14.074 1.00 92.75 97 LEU A O 1
ATOM 745 N N . ASP A 1 98 ? 18.430 -9.786 -15.516 1.00 92.25 98 ASP A N 1
ATOM 746 C 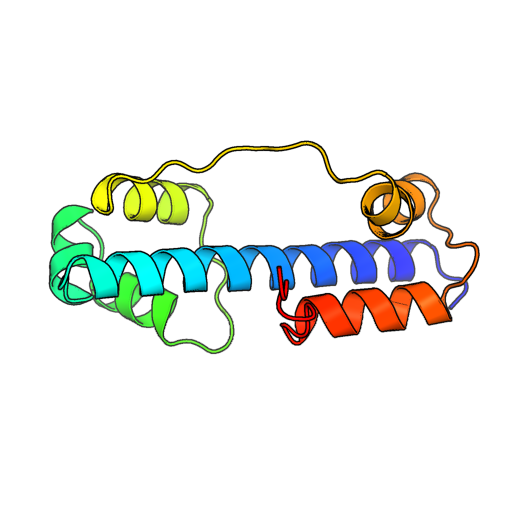CA . ASP A 1 98 ? 19.244 -9.638 -16.720 1.00 92.25 98 ASP A CA 1
ATOM 747 C C . ASP A 1 98 ? 19.823 -8.222 -16.879 1.00 92.25 98 ASP A C 1
ATOM 749 O O . ASP A 1 98 ? 20.786 -8.027 -17.621 1.00 92.25 98 ASP A O 1
ATOM 753 N N . GLY A 1 99 ? 19.245 -7.213 -16.215 1.00 88.88 99 GLY A N 1
ATOM 754 C CA . GLY A 1 99 ? 19.648 -5.810 -16.368 1.00 88.88 99 GLY A CA 1
ATOM 755 C C . GLY A 1 99 ? 19.316 -5.219 -17.742 1.00 88.88 99 GLY A C 1
ATOM 756 O O . GLY A 1 99 ? 19.880 -4.199 -18.133 1.00 88.88 99 GLY A O 1
ATOM 757 N N . ARG A 1 100 ? 18.413 -5.853 -18.495 1.00 87.50 100 ARG A N 1
ATOM 758 C CA . ARG A 1 100 ? 17.970 -5.422 -19.827 1.00 87.50 100 ARG A CA 1
ATOM 759 C C . ARG A 1 100 ? 16.492 -5.737 -20.019 1.00 87.50 100 ARG A C 1
ATOM 761 O O . ARG A 1 100 ? 15.984 -6.705 -19.468 1.00 87.50 100 ARG A O 1
ATOM 768 N N . ALA A 1 101 ? 15.829 -4.951 -20.855 1.00 85.31 101 ALA A N 1
ATOM 769 C CA . ALA A 1 101 ? 14.469 -5.214 -21.307 1.00 85.31 101 ALA A CA 1
ATOM 770 C C . ALA A 1 101 ? 14.457 -5.242 -22.836 1.00 85.31 101 ALA A C 1
ATOM 772 O O . ALA A 1 101 ? 15.102 -4.405 -23.468 1.00 85.31 101 ALA A O 1
ATOM 773 N N . ALA A 1 102 ? 13.736 -6.201 -23.423 1.00 81.62 102 ALA A N 1
ATOM 774 C CA . ALA A 1 102 ? 13.600 -6.299 -24.878 1.00 81.62 102 ALA A CA 1
ATOM 775 C C . ALA A 1 102 ? 12.920 -5.050 -25.466 1.00 81.62 102 ALA A C 1
ATOM 777 O O . ALA A 1 102 ? 13.320 -4.571 -26.523 1.00 81.62 102 ALA A O 1
ATOM 778 N N . ASP A 1 103 ? 11.948 -4.496 -24.737 1.00 85.62 103 ASP A N 1
ATOM 779 C CA . ASP A 1 103 ? 11.280 -3.238 -25.053 1.00 85.62 103 ASP A CA 1
ATOM 780 C C . ASP A 1 103 ? 11.226 -2.349 -23.801 1.00 85.62 103 ASP A C 1
ATOM 782 O O . ASP A 1 103 ? 10.413 -2.537 -22.894 1.00 85.62 103 ASP A O 1
ATOM 786 N N . THR A 1 104 ? 12.137 -1.375 -23.740 1.00 82.31 104 THR A N 1
ATOM 787 C CA . THR A 1 104 ? 12.217 -0.428 -22.614 1.00 82.31 104 THR A CA 1
ATOM 788 C C . THR A 1 104 ? 11.037 0.543 -22.558 1.00 82.31 104 THR A C 1
ATOM 790 O O . THR A 1 104 ? 10.712 1.028 -21.476 1.00 82.31 104 THR A O 1
ATOM 793 N N . GLN A 1 105 ? 10.379 0.820 -23.689 1.00 84.25 105 GLN A N 1
ATOM 794 C CA . GLN A 1 105 ? 9.248 1.741 -23.746 1.00 84.25 105 GLN A CA 1
ATOM 795 C C . GLN A 1 105 ? 7.977 1.061 -23.240 1.00 84.25 105 GLN A C 1
ATOM 797 O O . GLN A 1 105 ? 7.294 1.623 -22.384 1.00 84.25 105 GLN A O 1
ATOM 802 N N . ALA A 1 106 ? 7.703 -0.163 -23.700 1.00 85.44 106 ALA A N 1
ATOM 803 C CA . ALA A 1 106 ? 6.585 -0.959 -23.198 1.00 85.44 106 ALA A CA 1
ATOM 804 C C . ALA A 1 106 ? 6.716 -1.222 -21.691 1.00 85.44 106 ALA A C 1
ATOM 806 O O . ALA A 1 106 ? 5.744 -1.094 -20.947 1.00 85.44 106 ALA A O 1
ATOM 807 N N . LEU A 1 107 ? 7.935 -1.508 -21.218 1.00 84.88 107 LEU A N 1
ATOM 808 C CA . LEU A 1 107 ? 8.201 -1.666 -19.791 1.00 84.88 107 LEU A CA 1
ATOM 809 C C . LEU A 1 107 ? 7.923 -0.378 -19.002 1.00 84.88 107 LEU A C 1
ATOM 811 O O . LEU A 1 107 ? 7.263 -0.423 -17.966 1.00 84.88 107 LEU A O 1
ATOM 815 N N . ALA A 1 108 ? 8.394 0.774 -19.484 1.00 85.19 108 ALA A N 1
ATOM 816 C CA . ALA A 1 108 ? 8.152 2.052 -18.820 1.00 85.19 108 ALA A CA 1
ATOM 817 C C . ALA A 1 108 ? 6.658 2.406 -18.761 1.00 85.19 108 ALA A C 1
ATOM 819 O O . ALA A 1 108 ? 6.182 2.901 -17.738 1.00 85.19 108 ALA A O 1
ATOM 820 N N . GLN A 1 109 ? 5.911 2.117 -19.830 1.00 86.62 109 GLN A N 1
ATOM 821 C CA . GLN A 1 109 ? 4.465 2.302 -19.855 1.00 86.62 109 GLN A CA 1
ATOM 822 C C . GLN A 1 109 ? 3.776 1.413 -18.811 1.00 86.62 109 GLN A C 1
ATOM 824 O O . GLN A 1 109 ? 3.038 1.929 -17.974 1.00 86.62 109 GLN A O 1
ATOM 829 N N . HIS A 1 110 ? 4.089 0.117 -18.793 1.00 85.19 110 HIS A N 1
ATOM 830 C CA . HIS A 1 110 ? 3.518 -0.835 -17.841 1.00 85.19 110 HIS A CA 1
ATOM 831 C C . HIS A 1 110 ? 3.804 -0.460 -16.376 1.00 85.19 110 HIS A C 1
ATOM 833 O O . HIS A 1 110 ? 2.902 -0.456 -15.542 1.00 85.19 110 HIS A O 1
ATOM 839 N N . LEU A 1 111 ? 5.045 -0.080 -16.052 1.00 86.81 111 LEU A N 1
ATOM 840 C CA . LEU A 1 111 ? 5.415 0.348 -14.697 1.00 86.81 111 LEU A CA 1
ATOM 841 C C . LEU A 1 111 ? 4.728 1.662 -14.291 1.00 86.81 111 LEU A C 1
ATOM 843 O O . LEU A 1 111 ? 4.376 1.849 -13.126 1.00 86.81 111 LEU A O 1
ATOM 847 N N . SER A 1 112 ? 4.502 2.567 -15.247 1.00 85.06 112 SER A N 1
ATOM 848 C CA . SER A 1 112 ? 3.721 3.785 -15.017 1.00 85.06 112 SER A CA 1
ATOM 849 C C . SER A 1 112 ? 2.243 3.471 -14.757 1.00 85.06 112 SER A C 1
ATOM 851 O O . SER A 1 112 ? 1.658 4.049 -13.844 1.00 85.06 112 SER A O 1
ATOM 853 N N . GLU A 1 113 ? 1.644 2.544 -15.508 1.00 86.69 113 GLU A N 1
ATOM 854 C CA . GLU A 1 113 ? 0.259 2.084 -15.313 1.00 86.69 113 GLU A CA 1
ATOM 855 C C . GLU A 1 113 ? 0.067 1.435 -13.935 1.00 86.69 113 GLU A C 1
ATOM 857 O O . GLU A 1 113 ? -0.861 1.808 -13.211 1.00 86.69 113 GLU A O 1
ATOM 862 N N . LEU A 1 114 ? 0.996 0.558 -13.530 1.00 82.75 114 LEU A N 1
ATOM 863 C CA . LEU A 1 114 ? 1.030 -0.046 -12.193 1.00 82.75 114 LEU A CA 1
ATOM 864 C C . LEU A 1 114 ? 1.076 1.016 -11.089 1.00 82.75 114 LEU A C 1
ATOM 866 O O . LEU A 1 114 ? 0.310 0.950 -10.131 1.00 82.75 114 LEU A O 1
ATOM 870 N N . ARG A 1 115 ? 1.943 2.026 -11.234 1.00 77.19 115 ARG A N 1
ATOM 871 C CA . ARG A 1 115 ? 2.082 3.103 -10.244 1.00 77.19 115 ARG A CA 1
ATOM 872 C C . ARG A 1 115 ? 0.850 4.002 -10.168 1.00 77.19 115 ARG A C 1
ATOM 874 O O . ARG A 1 115 ? 0.509 4.483 -9.096 1.00 77.19 115 ARG A O 1
ATOM 881 N N . ASN A 1 116 ? 0.200 4.272 -11.295 1.00 77.12 116 ASN A N 1
ATOM 882 C CA . ASN A 1 116 ? -0.947 5.180 -11.336 1.00 77.12 116 ASN A CA 1
ATOM 883 C C . ASN A 1 116 ? -2.262 4.485 -10.933 1.00 77.12 116 ASN A C 1
ATOM 885 O O . ASN A 1 116 ? -3.329 5.078 -11.087 1.00 77.12 116 ASN A O 1
ATOM 889 N N . GLY A 1 117 ? -2.207 3.232 -10.461 1.00 63.59 117 GLY A N 1
ATOM 890 C CA . GLY A 1 117 ? -3.385 2.466 -10.047 1.00 63.59 117 GLY A CA 1
ATOM 891 C C . GLY A 1 117 ? -4.345 2.156 -11.196 1.00 63.59 117 GLY A C 1
ATOM 892 O O . GLY A 1 117 ? -5.493 1.798 -10.958 1.00 63.59 117 GLY A O 1
ATOM 893 N N . THR A 1 118 ? -3.904 2.291 -12.451 1.00 49.19 118 THR A N 1
ATOM 894 C CA . THR A 1 118 ? -4.730 1.991 -13.625 1.00 49.19 118 THR A CA 1
ATOM 895 C C . THR A 1 118 ? -4.534 0.530 -14.016 1.00 49.19 118 THR A C 1
ATOM 897 O O . THR A 1 118 ? -4.069 0.223 -15.107 1.00 49.19 118 THR A O 1
ATOM 900 N N . SER A 1 119 ? -4.873 -0.396 -13.117 1.00 40.09 119 SER A N 1
ATOM 901 C CA . SER A 1 119 ? -5.258 -1.728 -13.588 1.00 40.09 119 SER A CA 1
ATOM 902 C C . SER A 1 119 ? -6.668 -1.607 -14.161 1.00 40.09 119 SER A C 1
ATOM 904 O O . SER A 1 119 ? -7.528 -1.019 -13.497 1.00 40.09 119 SER A O 1
ATOM 906 N N . PRO A 1 120 ? -6.938 -2.103 -15.383 1.00 36.59 120 PRO A N 1
ATOM 907 C CA . PRO A 1 120 ? -8.302 -2.182 -15.863 1.00 36.59 120 PRO A CA 1
ATOM 908 C C . PRO A 1 120 ? -9.064 -3.010 -14.838 1.00 36.59 120 PRO A C 1
ATOM 910 O O . PRO A 1 120 ? -8.680 -4.139 -14.532 1.00 36.59 120 PRO A O 1
ATOM 913 N N . SER A 1 121 ? -10.104 -2.399 -14.273 1.00 33.75 121 SER A N 1
ATOM 914 C CA . SER A 1 121 ? -11.182 -3.096 -13.590 1.00 33.75 121 SER A CA 1
ATOM 915 C C . SER A 1 121 ? -11.390 -4.436 -14.290 1.00 33.75 121 SER A C 1
ATOM 917 O O . SER A 1 121 ? -11.674 -4.473 -15.492 1.00 33.75 121 SER A O 1
ATOM 919 N N . ALA A 1 122 ? -11.168 -5.523 -13.553 1.00 31.39 122 ALA A N 1
ATOM 920 C CA . ALA A 1 122 ? -11.611 -6.839 -13.956 1.00 31.39 122 ALA A CA 1
ATOM 921 C C . ALA A 1 122 ? -13.142 -6.785 -13.995 1.00 31.39 122 ALA A C 1
ATOM 923 O O . ALA A 1 122 ? -13.826 -7.071 -13.019 1.00 31.39 122 ALA A O 1
ATOM 924 N N . ALA A 1 123 ? -13.663 -6.321 -15.127 1.00 31.00 123 ALA A N 1
ATOM 925 C CA . ALA A 1 123 ? -14.989 -6.641 -15.587 1.00 31.00 123 ALA A CA 1
ATOM 926 C C . ALA A 1 123 ? -14.983 -8.142 -15.898 1.00 31.00 123 ALA A C 1
ATOM 928 O O . ALA A 1 123 ? -14.512 -8.559 -16.958 1.00 31.00 123 ALA A O 1
ATOM 929 N N . ALA A 1 124 ? -15.447 -8.935 -14.937 1.00 29.62 124 ALA A N 1
ATOM 930 C CA . ALA A 1 124 ? -15.981 -10.278 -15.125 1.00 29.62 124 ALA A CA 1
ATOM 931 C C . ALA A 1 124 ? -16.930 -10.590 -13.964 1.00 29.62 124 ALA A C 1
ATOM 933 O O . ALA A 1 124 ? -16.473 -10.512 -12.803 1.00 29.62 124 ALA A O 1
#

Radius of gyration: 17.0 Å; chains: 1; bounding box: 38×27×46 Å